Protein AF-X1HWJ5-F1 (afdb_monomer_lite)

Secondary structure (DSSP, 8-state):
-HHHHHHT---EEE--GGG---S-HHHHHHHHH-TT--S--------EEE-HHHHHHHHHS-EEEEEEE--SSS-TT-EEEEEE--HHHHHHHHHHHHHHTTPPPP---

Sequence (109 aa):
MQAVIGRRVRLIVPVGLEKRVTGNLDELAERLNTPGSTGPRLYPVHCEIITELEAVFLLSGANAALIAGGGVCGAEGSVWLAIDGQPDELKSIKGIIDSIQNEPAFTLQ

Organism: NCBI:txid412755

Foldseek 3Di:
DCVCVVVVHAAEDEDEPLVDDPDDQVVVQCVQVPPPDDDDHGDDDPHHYDYVQVVLCVQQVKGKDWPDFADDDPCGGPTDIDIDDDPRSVVRSVVVCVVPVPDDDDDDD

pLDDT: mean 92.93, std 6.79, range [59.31, 98.62]

Structure (mmCIF, N/CA/C/O backbone):
data_AF-X1HWJ5-F1
#
_entry.id   AF-X1HWJ5-F1
#
loop_
_atom_site.group_PDB
_atom_site.id
_atom_site.type_symbol
_atom_site.label_atom_id
_atom_site.label_alt_id
_atom_site.label_comp_id
_atom_site.label_asym_id
_atom_site.label_entity_id
_atom_site.label_seq_id
_atom_site.pdbx_PDB_ins_code
_atom_site.Cartn_x
_atom_site.Cartn_y
_atom_site.Cartn_z
_atom_site.occupancy
_atom_site.B_iso_or_equiv
_atom_site.auth_seq_id
_atom_site.auth_comp_id
_atom_site.auth_asym_id
_atom_site.auth_atom_id
_atom_site.pdbx_PDB_model_num
ATOM 1 N N . MET A 1 1 ? 11.761 -15.652 -10.014 1.00 61.34 1 MET A N 1
ATOM 2 C CA . MET A 1 1 ? 10.325 -15.959 -10.239 1.00 61.34 1 MET A CA 1
ATOM 3 C C . MET A 1 1 ? 10.035 -17.432 -10.536 1.00 61.34 1 MET A C 1
ATOM 5 O O . MET A 1 1 ? 8.973 -17.913 -10.165 1.00 61.34 1 MET A O 1
ATOM 9 N N . GLN A 1 2 ? 10.973 -18.170 -11.144 1.00 59.31 2 GLN A N 1
ATOM 10 C CA . GLN A 1 2 ? 10.817 -19.583 -11.535 1.00 59.31 2 GLN A CA 1
ATOM 11 C C . GLN A 1 2 ? 10.278 -20.508 -10.421 1.00 59.31 2 GLN A C 1
ATOM 13 O O . GLN A 1 2 ? 9.490 -21.410 -10.696 1.00 59.31 2 GLN A O 1
ATOM 18 N N . ALA A 1 3 ? 10.634 -20.245 -9.157 1.00 76.44 3 ALA A N 1
ATOM 19 C CA . ALA A 1 3 ? 10.183 -21.038 -8.015 1.00 76.44 3 ALA A CA 1
ATOM 20 C C . ALA A 1 3 ? 8.674 -20.928 -7.719 1.00 76.44 3 ALA A C 1
ATOM 22 O O . ALA A 1 3 ? 8.096 -21.902 -7.255 1.00 76.44 3 ALA A O 1
ATOM 23 N N . VAL A 1 4 ? 8.021 -19.792 -7.988 1.00 87.12 4 VAL A N 1
ATOM 24 C CA . VAL A 1 4 ? 6.580 -19.615 -7.705 1.00 87.12 4 VAL A CA 1
ATOM 25 C C . VAL A 1 4 ? 5.746 -20.441 -8.684 1.00 87.12 4 VAL A C 1
ATOM 27 O O . VAL A 1 4 ? 4.948 -21.281 -8.272 1.00 87.12 4 VAL A O 1
ATOM 30 N N . ILE A 1 5 ? 6.009 -20.266 -9.984 1.00 85.12 5 ILE A N 1
ATOM 31 C CA . ILE A 1 5 ? 5.292 -20.957 -11.066 1.00 85.12 5 ILE A CA 1
ATOM 32 C C . ILE A 1 5 ? 5.536 -22.468 -10.989 1.00 85.12 5 ILE A C 1
ATOM 34 O O . ILE A 1 5 ? 4.586 -23.247 -10.992 1.00 85.12 5 ILE A O 1
ATOM 38 N N . GLY A 1 6 ? 6.798 -22.894 -10.849 1.00 91.06 6 GLY A N 1
ATOM 39 C CA . GLY A 1 6 ? 7.143 -24.318 -10.780 1.00 91.06 6 GLY A CA 1
ATOM 40 C C . GLY A 1 6 ? 6.521 -25.040 -9.582 1.00 91.06 6 GLY A C 1
ATOM 41 O O . GLY A 1 6 ? 6.162 -26.210 -9.686 1.00 91.06 6 GLY A O 1
ATOM 42 N N . ARG A 1 7 ? 6.332 -24.335 -8.459 1.00 92.81 7 ARG A N 1
ATOM 43 C CA . ARG A 1 7 ? 5.701 -24.880 -7.247 1.00 92.81 7 ARG A CA 1
ATOM 44 C C . ARG A 1 7 ? 4.177 -24.769 -7.242 1.00 92.81 7 ARG A C 1
ATOM 46 O O . ARG A 1 7 ? 3.564 -25.289 -6.316 1.00 92.81 7 ARG A O 1
ATOM 53 N N . ARG A 1 8 ? 3.570 -24.118 -8.243 1.00 91.56 8 ARG A N 1
ATOM 54 C CA . ARG A 1 8 ? 2.118 -23.872 -8.326 1.00 91.56 8 ARG A CA 1
ATOM 55 C C . ARG A 1 8 ? 1.563 -23.173 -7.075 1.00 91.56 8 ARG A C 1
ATOM 57 O O . ARG A 1 8 ? 0.501 -23.535 -6.578 1.00 91.56 8 ARG A O 1
ATOM 64 N N . VAL A 1 9 ? 2.298 -22.190 -6.554 1.00 92.19 9 VAL A N 1
ATOM 65 C CA . VAL A 1 9 ? 1.893 -21.403 -5.375 1.00 92.19 9 VAL A CA 1
ATOM 66 C C . VAL A 1 9 ? 1.473 -19.988 -5.769 1.00 92.19 9 VAL A C 1
ATOM 68 O O . VAL A 1 9 ? 1.909 -19.471 -6.797 1.00 92.19 9 VAL A O 1
ATOM 71 N N . ARG A 1 10 ? 0.647 -19.351 -4.932 1.00 92.19 10 ARG A N 1
ATOM 72 C CA . ARG A 1 10 ? 0.311 -17.923 -5.047 1.00 92.19 10 ARG A CA 1
ATOM 73 C C . ARG A 1 10 ? 1.433 -17.085 -4.437 1.00 92.19 10 ARG A C 1
ATOM 75 O O . ARG A 1 10 ? 1.878 -17.374 -3.329 1.00 92.19 10 ARG A O 1
ATOM 82 N N . LEU A 1 11 ? 1.882 -16.061 -5.159 1.00 93.56 11 LEU A N 1
ATOM 83 C CA . LEU A 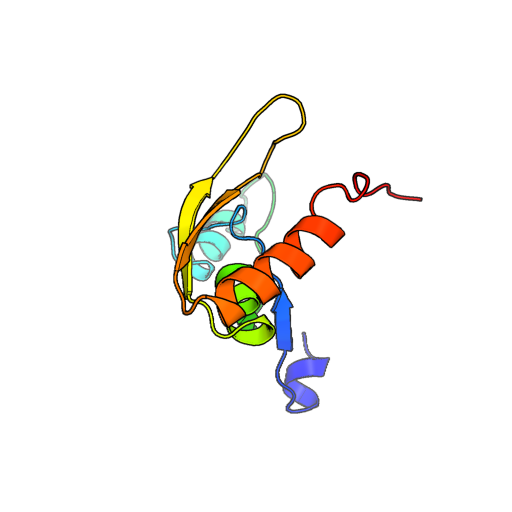1 11 ? 2.798 -15.047 -4.641 1.00 93.56 11 LEU A CA 1
ATOM 84 C C . LEU A 1 11 ? 1.977 -13.819 -4.259 1.00 93.56 11 LEU A C 1
ATOM 86 O O . LEU A 1 11 ? 1.480 -13.132 -5.147 1.00 93.56 11 LEU A O 1
ATOM 90 N N . ILE A 1 12 ? 1.853 -13.572 -2.958 1.00 94.12 12 ILE A N 1
ATOM 91 C CA . ILE A 1 12 ? 1.235 -12.363 -2.414 1.00 94.12 12 ILE A CA 1
ATOM 92 C C . ILE A 1 12 ? 2.359 -11.387 -2.071 1.00 94.12 12 ILE A C 1
ATOM 94 O O . ILE A 1 12 ? 3.316 -11.774 -1.396 1.00 94.12 12 ILE A O 1
ATOM 98 N N . VAL A 1 13 ? 2.265 -10.148 -2.550 1.00 93.56 13 VAL A N 1
ATOM 99 C CA . VAL A 1 13 ? 3.265 -9.102 -2.304 1.00 93.56 13 VAL A CA 1
ATOM 100 C C . VAL A 1 13 ? 2.588 -7.904 -1.644 1.00 93.56 13 VAL A C 1
ATOM 102 O O . VAL A 1 13 ? 1.665 -7.342 -2.238 1.00 93.56 13 VAL A O 1
ATOM 105 N N . PRO A 1 14 ? 3.036 -7.489 -0.443 1.00 93.88 14 PRO A N 1
ATOM 106 C CA . PRO A 1 14 ? 2.590 -6.238 0.142 1.00 93.88 14 PRO A CA 1
ATOM 107 C C . PRO A 1 14 ? 3.146 -5.071 -0.673 1.00 93.88 14 PRO A C 1
ATOM 109 O O . PRO A 1 14 ? 4.358 -4.966 -0.888 1.00 93.88 14 PRO A O 1
ATOM 112 N N . VAL A 1 15 ? 2.259 -4.201 -1.140 1.00 93.25 15 VAL A N 1
ATOM 113 C CA . VAL A 1 15 ? 2.617 -2.996 -1.887 1.00 93.25 15 VAL A CA 1
ATOM 114 C C . VAL A 1 15 ? 1.981 -1.812 -1.190 1.00 93.25 15 VAL A C 1
ATOM 116 O O . VAL A 1 15 ? 0.761 -1.723 -1.107 1.00 93.25 15 VAL A O 1
ATOM 119 N N . GLY A 1 16 ? 2.826 -0.906 -0.709 1.00 92.38 16 GLY A N 1
ATOM 120 C CA . GLY A 1 16 ? 2.348 0.318 -0.089 1.00 92.38 16 GLY A CA 1
ATOM 121 C C . GLY A 1 16 ? 1.656 1.229 -1.103 1.00 92.38 16 GLY A C 1
ATOM 122 O O . GLY A 1 16 ? 2.086 1.347 -2.261 1.00 92.38 16 GLY A O 1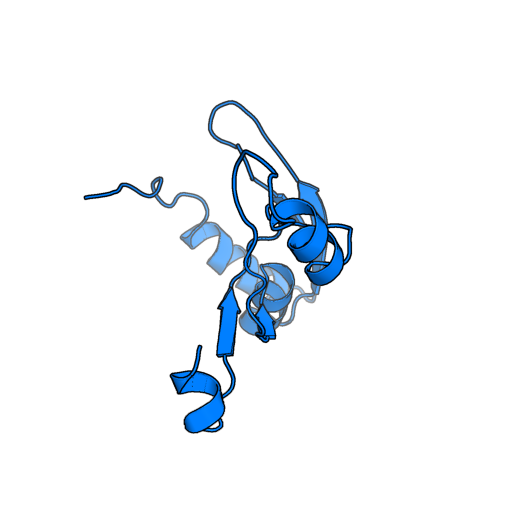
ATOM 123 N N . LEU A 1 17 ? 0.567 1.862 -0.673 1.00 93.81 17 LEU A N 1
ATOM 124 C CA . LEU A 1 17 ? -0.256 2.756 -1.493 1.00 93.81 17 LEU A CA 1
ATOM 125 C C . LEU A 1 17 ? 0.508 3.961 -2.061 1.00 93.81 17 LEU A C 1
ATOM 127 O O . LEU A 1 17 ? 0.070 4.539 -3.059 1.00 93.81 17 LEU A O 1
ATOM 131 N N . GLU A 1 18 ? 1.640 4.340 -1.470 1.00 90.25 18 GLU A N 1
ATOM 132 C CA . GLU A 1 18 ? 2.511 5.410 -1.954 1.00 90.25 18 GLU A CA 1
ATOM 133 C C . GLU A 1 18 ? 3.270 5.026 -3.228 1.00 90.25 18 GLU A C 1
ATOM 135 O O . GLU A 1 18 ? 3.614 5.894 -4.029 1.00 90.25 18 GLU A O 1
ATOM 140 N N . LYS A 1 19 ? 3.472 3.725 -3.476 1.00 84.88 19 LYS A N 1
ATOM 141 C CA . LYS A 1 19 ? 4.138 3.202 -4.684 1.00 84.88 19 LYS A CA 1
ATOM 142 C C . LYS A 1 19 ? 3.208 3.142 -5.903 1.00 84.88 19 LYS A C 1
ATOM 144 O O . LYS A 1 19 ? 3.449 2.375 -6.836 1.00 84.88 19 LYS A O 1
ATOM 149 N N . ARG A 1 20 ? 2.125 3.923 -5.903 1.00 81.25 20 ARG A N 1
ATOM 150 C CA . ARG A 1 20 ? 1.069 3.887 -6.920 1.00 81.25 20 ARG A CA 1
ATOM 151 C C . ARG A 1 20 ? 1.605 4.201 -8.315 1.00 81.25 20 ARG A C 1
ATOM 153 O O . ARG A 1 20 ? 2.166 5.265 -8.563 1.00 81.25 20 ARG A O 1
ATOM 160 N N . VAL A 1 21 ? 1.308 3.305 -9.252 1.00 89.56 21 VAL A N 1
ATOM 161 C CA . VAL A 1 21 ? 1.539 3.497 -10.684 1.00 89.56 21 VAL A CA 1
ATOM 162 C C . VAL A 1 21 ? 0.184 3.587 -11.379 1.00 89.56 21 VAL A C 1
ATOM 164 O O . VAL A 1 21 ? -0.623 2.669 -11.290 1.00 89.56 21 VAL A O 1
ATOM 167 N N . THR A 1 22 ? -0.094 4.715 -12.032 1.00 87.56 22 THR A N 1
ATOM 168 C CA . THR A 1 22 ? -1.392 4.990 -12.678 1.00 87.56 22 THR A CA 1
ATOM 169 C C . THR A 1 22 ? -1.532 4.369 -14.070 1.00 87.56 22 THR A C 1
ATOM 171 O O . THR A 1 22 ? -2.629 4.365 -14.621 1.00 87.56 22 THR A O 1
ATOM 174 N N . GLY A 1 23 ? -0.435 3.872 -14.647 1.00 91.19 23 GLY A N 1
ATOM 175 C CA . GLY A 1 23 ? -0.393 3.264 -15.978 1.00 91.19 23 GLY A CA 1
ATOM 176 C C . GLY A 1 23 ? -0.174 1.753 -15.949 1.00 91.19 23 GLY A C 1
ATOM 177 O O . GLY A 1 23 ? 0.039 1.152 -14.897 1.00 91.19 23 GLY A O 1
ATOM 178 N N . ASN A 1 24 ? -0.187 1.145 -17.134 1.00 93.25 24 ASN A N 1
ATOM 179 C CA . ASN A 1 24 ? 0.137 -0.265 -17.300 1.00 93.25 24 ASN A CA 1
ATOM 180 C C . ASN A 1 24 ? 1.640 -0.501 -17.043 1.00 93.25 24 ASN A C 1
ATOM 182 O O . ASN A 1 24 ? 2.497 0.133 -17.661 1.00 93.25 24 ASN A O 1
ATOM 186 N N . LEU A 1 25 ? 1.967 -1.415 -16.124 1.00 93.81 25 LEU A N 1
ATOM 187 C CA . LEU A 1 25 ? 3.354 -1.718 -15.758 1.00 93.81 25 LEU A CA 1
ATOM 188 C C . LEU A 1 25 ? 4.160 -2.352 -16.897 1.00 93.81 25 LEU A C 1
ATOM 190 O O . LEU A 1 25 ? 5.363 -2.108 -16.971 1.00 93.81 25 LEU A O 1
ATOM 194 N N . ASP A 1 26 ? 3.526 -3.122 -17.779 1.00 94.88 26 ASP A N 1
ATOM 195 C CA . ASP A 1 26 ? 4.192 -3.756 -18.918 1.00 94.88 26 ASP A CA 1
ATOM 196 C C . ASP A 1 26 ? 4.584 -2.714 -19.970 1.00 94.88 26 ASP A C 1
ATOM 198 O O . ASP A 1 26 ? 5.726 -2.704 -20.425 1.00 94.88 26 ASP A O 1
ATOM 202 N N . GLU A 1 27 ? 3.692 -1.764 -20.273 1.00 96.69 27 GLU A N 1
ATOM 203 C CA . GLU A 1 27 ? 3.989 -0.639 -21.175 1.00 96.69 27 GLU A CA 1
ATOM 204 C C . GLU A 1 27 ? 5.129 0.232 -20.624 1.00 96.69 27 GLU A C 1
ATOM 206 O O . GLU A 1 27 ? 6.039 0.652 -21.347 1.00 96.69 27 GLU A O 1
ATOM 211 N N . LEU A 1 28 ? 5.117 0.487 -19.311 1.00 95.81 28 LEU A N 1
ATOM 212 C CA . LEU A 1 28 ? 6.193 1.217 -18.644 1.00 95.81 28 LEU A CA 1
ATOM 213 C C . LEU A 1 28 ? 7.510 0.438 -18.682 1.00 95.81 28 LEU A C 1
ATOM 215 O O . LEU A 1 28 ? 8.568 1.038 -18.882 1.00 95.81 28 LEU A O 1
ATOM 219 N N . ALA A 1 29 ? 7.466 -0.883 -18.515 1.00 96.62 29 ALA A N 1
ATOM 220 C CA . ALA A 1 29 ? 8.650 -1.727 -18.564 1.00 96.62 29 ALA A CA 1
ATOM 221 C C . ALA A 1 29 ? 9.242 -1.792 -19.971 1.00 96.62 29 ALA A C 1
ATOM 223 O O . ALA A 1 29 ? 10.452 -1.641 -20.117 1.00 96.62 29 ALA A O 1
ATOM 224 N N . GLU A 1 30 ? 8.416 -1.939 -21.005 1.00 96.69 30 GLU A N 1
ATOM 225 C CA . GLU A 1 30 ? 8.852 -1.882 -22.401 1.00 96.69 30 GLU A CA 1
ATOM 226 C C . GLU A 1 30 ? 9.581 -0.564 -22.693 1.00 96.69 30 GLU A C 1
ATOM 228 O O . GLU A 1 30 ? 10.720 -0.559 -23.177 1.00 96.69 30 GLU A O 1
ATOM 233 N N . ARG A 1 31 ? 8.974 0.560 -22.295 1.00 95.31 31 ARG A N 1
ATOM 234 C CA . ARG A 1 31 ? 9.560 1.892 -22.468 1.00 95.31 31 ARG A CA 1
ATOM 235 C C . ARG A 1 31 ? 10.899 2.042 -21.742 1.00 95.31 31 ARG A C 1
ATOM 237 O O . ARG A 1 31 ? 11.866 2.527 -22.327 1.00 95.31 31 ARG A O 1
ATOM 244 N N . LEU A 1 32 ? 10.970 1.652 -20.468 1.00 96.56 32 LEU A N 1
ATOM 245 C CA . LEU A 1 32 ? 12.174 1.826 -19.642 1.00 96.56 32 LEU A CA 1
ATOM 246 C C . LEU A 1 32 ? 13.299 0.855 -20.010 1.00 96.56 32 LEU A C 1
ATOM 248 O O . LEU A 1 32 ? 14.476 1.168 -19.818 1.00 96.56 32 LEU A O 1
ATOM 252 N N . ASN A 1 33 ? 12.954 -0.306 -20.563 1.00 97.38 33 ASN A N 1
ATOM 253 C CA . ASN A 1 33 ? 13.909 -1.358 -20.894 1.00 97.38 33 ASN A CA 1
ATOM 254 C C . ASN A 1 33 ? 14.303 -1.384 -22.375 1.00 97.38 33 ASN A C 1
ATOM 256 O O . ASN A 1 33 ? 15.088 -2.247 -22.770 1.00 97.38 33 ASN A O 1
ATOM 260 N N . THR A 1 34 ? 13.798 -0.447 -23.184 1.00 97.56 34 THR A N 1
ATOM 261 C CA . THR A 1 34 ? 14.128 -0.336 -24.610 1.00 97.56 34 THR A CA 1
ATOM 262 C C . THR A 1 34 ? 15.656 -0.325 -24.826 1.00 97.56 34 THR A C 1
ATOM 264 O O . THR A 1 34 ? 16.369 0.415 -24.133 1.00 97.56 34 THR A O 1
ATOM 267 N N . PRO A 1 35 ? 16.198 -1.131 -25.766 1.00 96.69 35 PRO A N 1
ATOM 268 C CA . PRO A 1 35 ? 17.628 -1.148 -26.061 1.00 96.69 35 PRO A CA 1
ATOM 269 C C . PRO A 1 35 ? 18.169 0.248 -26.388 1.00 96.69 35 PRO A C 1
ATOM 271 O O . PRO A 1 35 ? 17.580 0.988 -27.169 1.00 96.69 35 PRO A O 1
ATOM 274 N N . GLY A 1 36 ? 19.308 0.604 -25.795 1.00 95.56 36 GLY A N 1
ATOM 275 C CA . GLY A 1 36 ? 19.926 1.924 -25.967 1.00 95.56 36 GLY A CA 1
ATOM 276 C C . GLY A 1 36 ? 19.427 3.016 -25.011 1.00 95.56 36 GLY A C 1
ATOM 277 O O . GLY A 1 36 ? 20.067 4.061 -24.929 1.00 95.56 36 GLY A O 1
ATOM 278 N N . SER A 1 37 ? 18.361 2.787 -24.234 1.00 95.94 37 SER A N 1
ATOM 279 C CA . SER A 1 37 ? 17.920 3.727 -23.191 1.00 95.94 37 SER A CA 1
ATOM 280 C C . SER A 1 37 ? 18.915 3.818 -22.024 1.00 95.94 37 SER A C 1
ATOM 282 O O . SER A 1 37 ? 19.596 2.847 -21.689 1.00 95.94 37 SER A O 1
ATOM 284 N N . THR A 1 38 ? 18.965 4.957 -21.331 1.00 95.69 38 THR A N 1
ATOM 285 C CA . THR A 1 38 ? 19.737 5.156 -20.086 1.00 95.69 38 THR A CA 1
ATOM 286 C C . THR A 1 38 ? 18.806 5.237 -18.866 1.00 95.69 38 THR A C 1
ATOM 288 O O . THR A 1 38 ? 17.592 5.342 -19.020 1.00 95.69 38 THR A O 1
ATOM 291 N N . GLY A 1 39 ? 19.345 5.132 -17.646 1.00 96.00 39 GLY A N 1
ATOM 292 C CA . GLY A 1 39 ? 18.569 5.220 -16.397 1.00 96.00 39 GLY A CA 1
ATOM 293 C C . GLY A 1 39 ? 18.083 3.876 -15.828 1.00 96.00 39 GLY A C 1
ATOM 294 O O . GLY A 1 39 ? 18.465 2.818 -16.335 1.00 96.00 39 GLY A O 1
ATOM 295 N N . PRO A 1 40 ? 17.282 3.902 -14.743 1.00 95.94 40 PRO A N 1
ATOM 296 C CA . PRO A 1 40 ? 16.769 2.697 -14.095 1.00 95.94 40 PRO A CA 1
ATOM 297 C C . PRO A 1 40 ? 15.896 1.841 -15.019 1.00 95.94 40 PRO A C 1
ATOM 299 O O . PRO A 1 40 ? 15.277 2.332 -15.963 1.00 95.94 40 PRO A O 1
ATOM 302 N N . ARG A 1 41 ? 15.843 0.543 -14.722 1.00 95.94 41 ARG A N 1
ATOM 303 C CA . ARG A 1 41 ? 15.023 -0.449 -15.428 1.00 95.94 41 ARG A CA 1
ATOM 304 C C . ARG A 1 41 ? 13.845 -0.859 -14.562 1.00 95.94 41 ARG A C 1
ATOM 306 O O . ARG A 1 41 ? 13.952 -0.853 -13.336 1.00 95.94 41 ARG A O 1
ATOM 313 N N . LEU A 1 42 ? 12.744 -1.237 -15.201 1.00 94.88 42 LEU A N 1
ATOM 314 C CA . LEU A 1 42 ? 11.540 -1.688 -14.513 1.00 94.88 42 LEU A CA 1
ATOM 315 C C . LEU A 1 42 ? 11.317 -3.170 -14.791 1.00 94.88 42 LEU A C 1
ATOM 317 O O . LEU A 1 42 ? 11.289 -3.595 -15.941 1.00 94.88 42 LEU A O 1
ATOM 321 N N . TYR A 1 43 ? 11.147 -3.955 -13.733 1.00 93.31 43 TYR A N 1
ATOM 322 C CA . TYR A 1 43 ? 10.820 -5.372 -13.830 1.00 93.31 43 TYR A CA 1
ATOM 323 C C . TYR A 1 43 ? 9.473 -5.633 -13.147 1.00 93.31 43 TYR A C 1
ATOM 325 O O . TYR A 1 43 ? 9.436 -5.750 -11.919 1.00 93.31 43 TYR A O 1
ATOM 333 N N . PRO A 1 44 ? 8.363 -5.698 -13.908 1.00 91.88 44 PRO A N 1
ATOM 334 C CA . PRO A 1 44 ? 7.054 -6.013 -13.356 1.00 91.88 44 PRO A CA 1
ATOM 335 C C . PRO A 1 44 ? 7.035 -7.430 -12.781 1.00 91.88 44 PRO A C 1
ATOM 337 O O . PRO A 1 44 ? 7.324 -8.417 -13.465 1.00 91.88 44 PRO A O 1
ATOM 340 N N . VAL A 1 45 ? 6.689 -7.540 -11.501 1.00 90.12 45 VAL A N 1
ATOM 341 C CA . VAL A 1 45 ? 6.529 -8.827 -10.826 1.00 90.12 45 VAL A CA 1
ATOM 342 C C . VAL A 1 45 ? 5.079 -9.273 -10.942 1.00 90.12 45 VAL A C 1
ATOM 344 O O . VAL A 1 45 ? 4.179 -8.608 -10.439 1.00 90.12 45 VAL A O 1
ATOM 347 N N . HIS A 1 46 ? 4.859 -10.432 -11.561 1.00 88.06 46 HIS A N 1
ATOM 348 C CA . HIS A 1 46 ? 3.540 -11.056 -11.597 1.00 88.06 46 HIS A CA 1
ATOM 349 C C . HIS A 1 46 ? 3.214 -11.629 -10.216 1.00 88.06 46 HIS A C 1
ATOM 351 O O . HIS A 1 46 ? 3.824 -12.609 -9.776 1.00 88.06 46 HIS A O 1
ATOM 357 N N . CYS A 1 47 ? 2.277 -10.992 -9.523 1.00 90.88 47 CYS A N 1
ATOM 358 C CA . CYS A 1 47 ? 1.874 -11.346 -8.171 1.00 90.88 47 CYS A CA 1
ATOM 359 C C . CYS A 1 47 ? 0.453 -10.869 -7.871 1.00 90.88 47 CYS A C 1
ATOM 361 O O . CYS A 1 47 ? -0.116 -10.051 -8.592 1.00 90.88 47 CYS A O 1
ATOM 363 N N . GLU A 1 48 ? -0.104 -11.401 -6.792 1.00 92.81 48 GLU A N 1
ATOM 364 C CA . GLU A 1 48 ? -1.284 -10.850 -6.147 1.00 92.81 48 GLU A CA 1
ATOM 365 C C . GLU A 1 48 ? -0.838 -9.754 -5.181 1.00 92.81 48 GLU A C 1
ATOM 367 O O . GLU A 1 48 ? 0.036 -9.974 -4.340 1.00 92.81 48 GLU A O 1
ATOM 372 N N . ILE A 1 49 ? -1.408 -8.564 -5.330 1.00 93.25 49 ILE A N 1
ATOM 373 C CA . ILE A 1 49 ? -1.060 -7.414 -4.503 1.00 93.25 49 ILE A CA 1
ATOM 374 C C . ILE A 1 49 ? -1.987 -7.377 -3.294 1.00 93.25 49 ILE A C 1
ATOM 376 O O . ILE A 1 49 ? -3.191 -7.584 -3.421 1.00 93.25 49 ILE A O 1
ATOM 380 N N . ILE A 1 50 ? -1.409 -7.071 -2.138 1.00 96.50 50 ILE A N 1
ATOM 381 C CA . ILE A 1 50 ? -2.145 -6.650 -0.951 1.00 96.50 50 ILE A CA 1
ATOM 382 C C . ILE A 1 50 ? -1.638 -5.265 -0.545 1.00 96.50 50 ILE A C 1
ATOM 384 O O . ILE A 1 50 ? -0.428 -5.050 -0.467 1.00 96.50 50 ILE A O 1
ATOM 388 N N . THR A 1 51 ? -2.543 -4.318 -0.326 1.00 96.38 51 THR A N 1
ATOM 389 C CA . THR A 1 51 ? -2.213 -2.962 0.127 1.00 96.38 51 THR A CA 1
ATOM 390 C C . THR A 1 51 ? -2.740 -2.728 1.537 1.00 96.38 51 THR A C 1
ATOM 392 O O . THR A 1 51 ? -3.387 -3.592 2.137 1.00 96.38 51 THR A O 1
ATOM 395 N N . GLU A 1 52 ? -2.499 -1.537 2.079 1.00 96.25 52 GLU A N 1
ATOM 396 C CA . GLU A 1 52 ? -3.086 -1.110 3.343 1.00 96.25 52 GLU A CA 1
ATOM 397 C C . GLU A 1 52 ? -4.627 -1.144 3.312 1.00 96.25 52 GLU A C 1
ATOM 399 O O . GLU A 1 52 ? -5.242 -1.344 4.357 1.00 96.25 52 GLU A O 1
ATOM 404 N N . LEU A 1 53 ? -5.265 -1.013 2.137 1.00 97.19 53 LEU A N 1
ATOM 405 C CA . LEU A 1 53 ? -6.728 -1.066 2.020 1.00 97.19 53 LEU A CA 1
ATOM 406 C C . LEU A 1 53 ? -7.268 -2.464 2.337 1.00 97.19 53 LEU A C 1
ATOM 408 O O . LEU A 1 53 ? -8.152 -2.617 3.180 1.00 97.19 53 LEU A O 1
ATOM 412 N N . GLU A 1 54 ? -6.701 -3.496 1.706 1.00 97.62 54 GLU A N 1
ATOM 413 C CA . GLU A 1 54 ? -7.050 -4.884 2.005 1.00 97.62 54 GLU A CA 1
ATOM 414 C C . GLU A 1 54 ? -6.650 -5.256 3.435 1.00 97.62 54 GLU A C 1
ATOM 416 O O . GLU A 1 54 ? -7.367 -6.011 4.087 1.00 97.62 54 GLU A O 1
ATOM 421 N N . ALA A 1 55 ? -5.538 -4.719 3.948 1.00 96.94 55 ALA A N 1
ATOM 422 C CA . ALA A 1 55 ? -5.104 -4.976 5.318 1.00 96.94 55 ALA A CA 1
ATOM 423 C C . ALA A 1 55 ? -6.130 -4.480 6.351 1.00 96.94 55 ALA A C 1
ATOM 425 O O . ALA A 1 55 ? -6.450 -5.220 7.282 1.00 96.94 55 ALA A O 1
ATOM 426 N N . VAL A 1 56 ? -6.692 -3.276 6.174 1.00 98.19 56 VAL A N 1
ATOM 427 C CA . VAL A 1 56 ? -7.751 -2.751 7.056 1.00 98.19 56 VAL A CA 1
ATOM 428 C C . VAL A 1 56 ? -8.956 -3.694 7.079 1.00 98.19 56 VAL A C 1
ATOM 430 O O . VAL A 1 56 ? -9.407 -4.087 8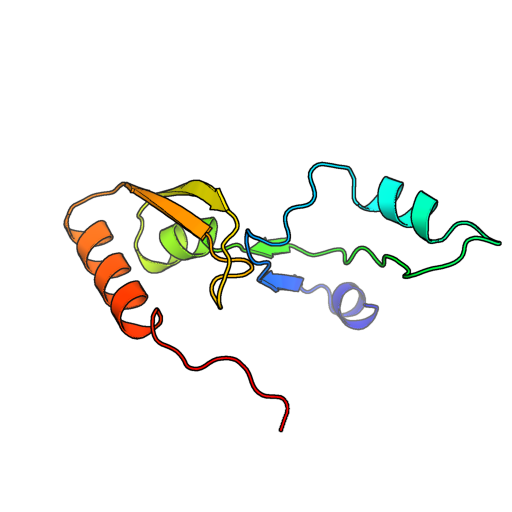.161 1.00 98.19 56 VAL A O 1
ATOM 433 N N . PHE A 1 57 ? -9.413 -4.132 5.905 1.00 98.31 57 PHE A N 1
ATOM 434 C CA . PHE A 1 57 ? -10.539 -5.056 5.792 1.00 98.31 57 PHE A CA 1
ATOM 435 C C . PHE A 1 57 ? -10.247 -6.419 6.420 1.00 98.31 57 PHE A C 1
ATOM 437 O O . PHE A 1 57 ? -11.020 -6.903 7.243 1.00 98.31 57 PHE A O 1
ATOM 444 N N . LEU A 1 58 ? -9.107 -7.029 6.097 1.00 97.81 58 LEU A N 1
ATOM 445 C CA . LEU A 1 58 ? -8.755 -8.367 6.578 1.00 97.81 58 LEU A CA 1
ATOM 446 C C . LEU A 1 58 ? -8.541 -8.425 8.095 1.00 97.81 58 LEU A C 1
ATOM 448 O O . LEU A 1 58 ? -8.815 -9.456 8.706 1.00 97.81 58 LEU A O 1
ATOM 452 N N . LEU A 1 59 ? -8.043 -7.346 8.701 1.00 97.56 59 LEU A N 1
ATOM 453 C CA . LEU A 1 59 ? -7.725 -7.308 10.130 1.00 97.56 59 LEU A CA 1
ATOM 454 C C . LEU A 1 59 ? -8.901 -6.878 11.011 1.00 97.56 59 LEU A C 1
ATOM 456 O O . LEU A 1 59 ? -8.893 -7.163 12.209 1.00 97.56 59 LEU A O 1
ATOM 460 N N . SER A 1 60 ? -9.889 -6.175 10.453 1.00 98.06 60 SER A N 1
ATOM 461 C CA . SER A 1 60 ? -10.949 -5.560 11.261 1.00 98.06 60 SER A CA 1
ATOM 462 C C . SER A 1 60 ? -12.365 -5.681 10.712 1.00 98.06 60 SER A C 1
ATOM 464 O O . SER A 1 60 ? -13.296 -5.481 11.481 1.00 98.06 60 SER A O 1
ATOM 466 N N . GLY A 1 61 ? -12.543 -5.992 9.427 1.00 98.25 61 GLY A N 1
ATOM 467 C CA . GLY A 1 61 ? -13.828 -5.918 8.724 1.00 98.25 61 GLY A CA 1
ATOM 468 C C . GLY A 1 61 ? -14.180 -4.526 8.183 1.00 98.25 61 GLY A C 1
ATOM 469 O O . GLY A 1 61 ? -15.052 -4.425 7.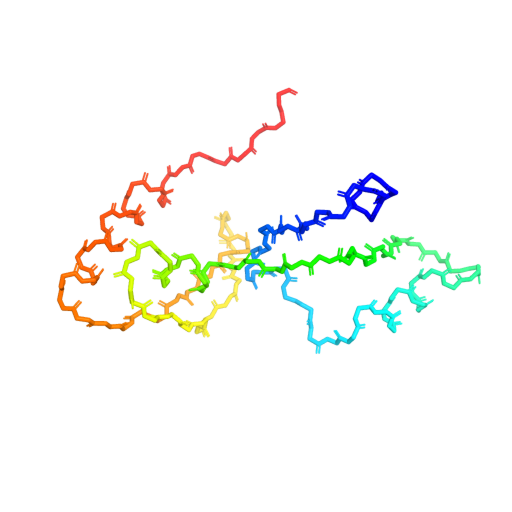324 1.00 98.25 61 GLY A O 1
ATOM 470 N N . ALA A 1 62 ? -13.482 -3.469 8.617 1.00 98.62 62 ALA A N 1
ATOM 471 C CA . ALA A 1 62 ? -13.717 -2.105 8.144 1.00 98.62 62 ALA A CA 1
ATOM 472 C C . ALA A 1 62 ? -13.266 -1.910 6.686 1.00 98.62 62 ALA A C 1
ATOM 474 O O . ALA A 1 62 ? -12.335 -2.558 6.210 1.00 98.62 62 ALA A O 1
ATOM 475 N N . ASN A 1 63 ? -13.885 -0.968 5.980 1.00 98.44 63 ASN A N 1
ATOM 476 C CA . ASN A 1 63 ? -13.460 -0.559 4.645 1.00 98.44 63 ASN A CA 1
ATOM 477 C C . ASN A 1 63 ? -12.503 0.626 4.733 1.00 98.44 63 ASN A C 1
ATOM 479 O O . ASN A 1 63 ? -12.583 1.438 5.654 1.00 98.44 63 ASN A O 1
ATOM 483 N N . ALA A 1 64 ? -11.608 0.738 3.754 1.00 98.25 64 ALA A N 1
ATOM 484 C CA . ALA A 1 64 ? -10.684 1.855 3.654 1.00 98.25 64 ALA A CA 1
ATOM 485 C C . ALA A 1 64 ? -10.627 2.413 2.233 1.00 98.25 64 ALA A C 1
ATOM 487 O O . ALA A 1 64 ? -10.653 1.673 1.248 1.00 98.25 64 ALA A O 1
ATOM 488 N N . ALA A 1 65 ? -10.464 3.729 2.136 1.00 97.56 65 ALA A N 1
ATOM 489 C CA . ALA A 1 65 ? -10.190 4.436 0.896 1.00 97.56 65 ALA A CA 1
ATOM 490 C C . ALA A 1 65 ? -8.986 5.369 1.067 1.00 97.56 65 ALA A C 1
ATOM 492 O O . ALA A 1 65 ? -8.889 6.105 2.050 1.00 97.56 65 ALA A O 1
ATOM 493 N N . LEU A 1 66 ? -8.082 5.382 0.083 1.00 95.94 66 LEU A N 1
ATOM 494 C CA . LEU A 1 66 ? -7.000 6.366 0.039 1.00 95.94 66 LEU A CA 1
ATOM 495 C C . LEU A 1 66 ? -7.574 7.748 -0.294 1.00 95.94 66 LEU A C 1
ATOM 497 O O . LEU A 1 66 ? -8.127 7.929 -1.379 1.00 95.94 66 LEU A O 1
ATOM 501 N N . ILE A 1 67 ? -7.375 8.723 0.594 1.00 96.25 67 ILE A N 1
ATOM 502 C CA . ILE A 1 67 ? -7.836 10.107 0.391 1.00 96.25 67 ILE A CA 1
ATOM 503 C C . ILE A 1 67 ? -6.702 11.081 0.067 1.00 96.25 67 ILE A C 1
ATOM 505 O O . ILE A 1 67 ? -6.929 12.066 -0.631 1.00 96.25 67 ILE A O 1
ATOM 509 N N . ALA A 1 68 ? -5.479 10.808 0.524 1.00 93.75 68 ALA A N 1
ATOM 510 C CA . ALA A 1 68 ? -4.297 11.582 0.156 1.00 93.75 68 ALA A CA 1
ATOM 511 C C . ALA A 1 68 ? -3.029 10.733 0.269 1.00 93.75 68 ALA A C 1
ATOM 513 O O . ALA A 1 68 ? -2.971 9.793 1.057 1.00 93.75 68 ALA A O 1
ATOM 514 N N . GLY A 1 69 ? -2.008 11.085 -0.507 1.00 92.38 69 GLY A N 1
ATOM 515 C CA . GLY A 1 69 ? -0.683 10.480 -0.436 1.00 92.38 69 GLY A CA 1
ATOM 516 C C . GLY A 1 69 ? 0.401 11.535 -0.623 1.00 92.38 69 GLY A C 1
ATOM 517 O O . GLY A 1 69 ? 0.191 12.529 -1.321 1.00 92.38 69 GLY A O 1
ATOM 518 N N . GLY A 1 70 ? 1.550 11.301 -0.003 1.00 89.56 70 GLY A N 1
ATOM 519 C CA . GLY A 1 70 ? 2.678 12.220 0.027 1.00 89.56 70 GLY A CA 1
ATOM 520 C C . GLY A 1 70 ? 2.793 12.991 1.342 1.00 89.56 70 GLY A C 1
ATOM 521 O O . GLY A 1 70 ? 1.867 13.083 2.143 1.00 89.56 70 GLY A O 1
ATOM 522 N N . GLY A 1 71 ? 3.976 13.556 1.541 1.00 91.00 71 GLY A N 1
ATOM 523 C CA . GLY A 1 71 ? 4.372 14.303 2.724 1.00 91.00 71 GLY A CA 1
ATOM 524 C C . GLY A 1 71 ? 5.815 14.775 2.564 1.00 91.00 71 GLY A C 1
ATOM 525 O O . GLY A 1 71 ? 6.475 14.447 1.576 1.00 91.00 71 GLY A O 1
ATOM 526 N N . VAL A 1 72 ? 6.282 15.588 3.505 1.00 93.19 72 VAL A N 1
ATOM 527 C CA . VAL A 1 72 ? 7.637 16.162 3.531 1.00 93.19 72 VAL A CA 1
ATOM 528 C C . VAL A 1 72 ? 8.157 16.173 4.966 1.00 93.19 72 VAL A C 1
ATOM 530 O O . VAL A 1 72 ? 7.368 16.034 5.901 1.00 93.19 72 VAL A O 1
ATOM 533 N N . CYS A 1 73 ? 9.461 16.389 5.141 1.00 91.38 73 CYS A N 1
ATOM 534 C CA . CYS A 1 73 ? 10.106 16.506 6.453 1.00 91.38 73 CYS A CA 1
ATOM 535 C C . CYS A 1 73 ? 10.029 15.208 7.279 1.00 91.38 73 CYS A C 1
ATOM 537 O O . CYS A 1 73 ? 9.759 15.256 8.478 1.00 91.38 73 CYS A O 1
ATOM 539 N N . GLY A 1 74 ? 10.267 14.056 6.645 1.00 86.38 74 GLY A N 1
ATOM 540 C CA . GLY A 1 74 ? 10.205 12.738 7.291 1.00 86.38 74 GLY A CA 1
ATOM 541 C C . GLY A 1 74 ? 8.872 12.007 7.107 1.00 86.38 74 GLY A C 1
ATOM 542 O O . GLY A 1 74 ? 8.722 10.891 7.595 1.00 86.38 74 GLY A O 1
ATOM 543 N N . ALA A 1 75 ? 7.914 12.620 6.408 1.00 88.69 75 ALA A N 1
ATOM 544 C CA . ALA A 1 75 ? 6.638 12.018 6.016 1.00 88.69 75 ALA A CA 1
ATOM 545 C C . ALA A 1 75 ? 6.598 11.653 4.515 1.00 88.69 75 ALA A C 1
ATOM 547 O O . ALA A 1 75 ? 5.529 11.556 3.907 1.00 88.69 75 ALA A O 1
ATOM 548 N N . GLU A 1 76 ? 7.756 11.521 3.862 1.00 89.94 76 GLU A N 1
ATOM 549 C CA . GLU A 1 76 ? 7.836 11.152 2.451 1.00 89.94 76 GLU A CA 1
ATOM 550 C C . GLU A 1 76 ? 7.209 9.767 2.235 1.00 89.94 76 GLU A C 1
ATOM 552 O O . GLU A 1 76 ? 7.630 8.774 2.821 1.00 89.94 76 GLU A O 1
ATOM 557 N N . GLY A 1 77 ? 6.181 9.702 1.385 1.00 88.25 77 GLY A N 1
ATOM 558 C CA . GLY A 1 77 ? 5.439 8.462 1.144 1.00 88.25 77 GLY A CA 1
ATOM 559 C C . GLY A 1 77 ? 4.343 8.153 2.169 1.00 88.25 77 GLY A C 1
ATOM 560 O O . GLY A 1 77 ? 3.745 7.087 2.093 1.00 88.25 77 GLY A O 1
ATOM 561 N N . SER A 1 78 ? 4.022 9.062 3.097 1.00 92.00 78 SER A N 1
ATOM 562 C CA . SER A 1 78 ? 2.852 8.896 3.968 1.00 92.00 78 SER A CA 1
ATOM 563 C C . SER A 1 78 ? 1.538 8.892 3.183 1.00 92.00 78 SER A C 1
ATOM 565 O O . SER A 1 78 ? 1.431 9.465 2.095 1.00 92.00 78 SER A O 1
ATOM 567 N N . VAL A 1 79 ? 0.513 8.273 3.764 1.00 94.50 79 VAL A N 1
ATOM 568 C CA . VAL A 1 79 ? -0.838 8.207 3.203 1.00 94.50 79 VAL A CA 1
ATOM 569 C C . VAL A 1 79 ? -1.882 8.569 4.250 1.00 94.50 79 VAL A C 1
ATOM 571 O O . VAL A 1 79 ? -1.697 8.332 5.440 1.00 94.50 79 VAL A O 1
ATOM 574 N N . TRP A 1 80 ? -3.000 9.122 3.792 1.00 95.12 80 TRP A N 1
ATOM 575 C CA . TRP A 1 80 ? -4.206 9.317 4.586 1.00 95.12 80 TRP A CA 1
ATOM 576 C C . TRP A 1 80 ? -5.295 8.381 4.087 1.00 95.12 80 TRP A C 1
ATOM 578 O O . TRP A 1 80 ? -5.614 8.368 2.893 1.00 95.12 80 TRP A O 1
ATOM 588 N N . LEU A 1 81 ? -5.884 7.635 5.017 1.00 97.06 81 LEU A N 1
ATOM 589 C CA . LEU A 1 81 ? -6.976 6.708 4.756 1.00 97.06 81 LEU A CA 1
ATOM 590 C C . LEU A 1 81 ? -8.259 7.225 5.408 1.00 97.06 81 LEU A C 1
ATOM 592 O O . LEU A 1 81 ? -8.259 7.587 6.584 1.00 97.06 81 LEU A O 1
ATOM 596 N N . ALA A 1 82 ? -9.355 7.233 4.654 1.00 98.25 82 ALA A N 1
ATOM 597 C CA . ALA A 1 82 ? -10.693 7.250 5.232 1.00 98.25 82 ALA A CA 1
ATOM 598 C C . ALA A 1 82 ? -11.075 5.806 5.554 1.00 98.25 82 ALA A C 1
ATOM 600 O O . ALA A 1 82 ? -10.972 4.953 4.675 1.00 98.25 82 ALA A O 1
ATOM 601 N N . ILE A 1 83 ? -11.473 5.539 6.799 1.00 98.38 83 ILE A N 1
ATOM 602 C CA . ILE A 1 83 ? -11.862 4.204 7.259 1.00 98.38 83 ILE A CA 1
ATOM 603 C C . ILE A 1 83 ? -13.288 4.271 7.799 1.00 98.38 83 ILE A C 1
ATOM 605 O O . ILE A 1 83 ? -13.583 5.096 8.667 1.00 98.38 83 ILE A O 1
ATOM 609 N N . ASP A 1 84 ? -14.157 3.402 7.292 1.00 98.25 84 ASP A N 1
ATOM 610 C CA . ASP A 1 84 ? -15.561 3.294 7.681 1.00 98.25 84 ASP A CA 1
ATOM 611 C C . ASP A 1 84 ? -15.934 1.846 8.025 1.00 98.25 84 ASP A C 1
ATOM 613 O O . ASP A 1 84 ? -15.392 0.891 7.474 1.00 98.25 84 ASP A O 1
ATOM 617 N N . GLY A 1 85 ? -16.833 1.680 8.996 1.00 98.00 85 GLY A N 1
ATOM 618 C CA . GLY A 1 85 ? -17.217 0.374 9.524 1.00 98.00 85 GLY A CA 1
ATOM 619 C C . GLY A 1 85 ? -18.083 0.484 10.776 1.00 98.00 85 GLY A C 1
ATOM 620 O O . GLY A 1 85 ? -18.429 1.580 11.229 1.00 98.00 85 GLY A O 1
ATOM 621 N N . GLN A 1 86 ? -18.442 -0.662 11.346 1.00 98.56 86 GLN A N 1
ATOM 622 C CA . GLN A 1 86 ? -19.152 -0.750 12.620 1.00 98.56 86 GLN A CA 1
ATOM 623 C C . GLN A 1 86 ? -18.260 -0.304 13.792 1.00 98.56 86 GLN A C 1
ATOM 625 O O . GLN A 1 86 ? -17.032 -0.382 13.705 1.00 98.56 86 GLN A O 1
ATOM 630 N N . PRO A 1 87 ? -18.841 0.122 14.932 1.00 98.50 87 PRO A N 1
ATOM 631 C CA . PRO A 1 87 ? -18.066 0.620 16.072 1.00 98.50 87 PRO A CA 1
ATOM 632 C C . PRO A 1 87 ? -16.963 -0.331 16.563 1.00 98.50 87 PRO A C 1
ATOM 634 O O . PRO A 1 87 ? -15.870 0.124 16.900 1.00 98.50 87 PRO A O 1
ATOM 637 N N . ASP A 1 88 ? -17.223 -1.640 16.571 1.00 98.38 88 ASP A N 1
ATOM 638 C CA . ASP A 1 88 ? -16.245 -2.644 17.003 1.00 98.38 88 ASP A CA 1
ATOM 639 C C . ASP A 1 88 ? -15.115 -2.846 15.978 1.00 98.38 88 ASP A C 1
ATOM 641 O O . ASP A 1 88 ? -13.957 -2.995 16.370 1.00 98.38 88 ASP A O 1
ATOM 645 N N . GLU A 1 89 ? -15.420 -2.770 14.678 1.00 98.62 89 GLU A N 1
ATOM 646 C CA . GLU A 1 89 ? -14.434 -2.835 13.585 1.00 98.62 89 GLU A CA 1
ATOM 647 C C . GLU A 1 89 ? -13.484 -1.631 13.665 1.00 98.62 89 GLU A C 1
ATOM 649 O O . GLU A 1 89 ? -12.261 -1.786 13.682 1.00 98.62 89 GLU A O 1
ATOM 654 N N . LEU A 1 90 ? -14.048 -0.428 13.838 1.00 98.62 90 LEU A N 1
ATOM 655 C CA . LEU A 1 90 ? -13.297 0.820 13.997 1.00 98.62 90 LEU A CA 1
ATOM 656 C C . LEU A 1 90 ? -12.429 0.817 15.260 1.00 98.62 90 LEU A C 1
ATOM 658 O O . LEU A 1 90 ? -11.284 1.272 15.241 1.00 98.62 90 LEU A O 1
ATOM 662 N N . LYS A 1 91 ? -12.950 0.283 16.369 1.00 98.38 91 LYS A N 1
ATOM 663 C CA . LYS A 1 91 ? -12.182 0.126 17.608 1.00 98.38 91 LYS A CA 1
ATOM 664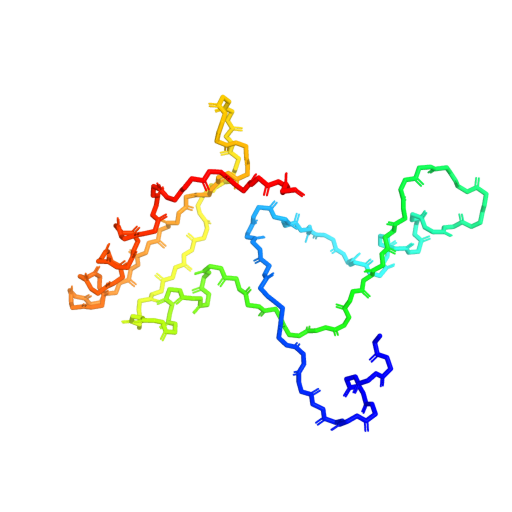 C C . LYS A 1 91 ? -11.018 -0.848 17.422 1.00 98.38 91 LYS A C 1
ATOM 666 O O . LYS A 1 91 ? -9.923 -0.571 17.913 1.00 98.38 91 LYS A O 1
ATOM 671 N N . SER A 1 92 ? -11.251 -1.957 16.720 1.00 98.31 92 SER A N 1
ATOM 672 C CA . SER A 1 92 ? -10.232 -2.964 16.418 1.00 98.31 92 SER A CA 1
ATOM 673 C C . SER A 1 92 ? -9.096 -2.375 15.580 1.00 98.31 92 SER A C 1
ATOM 675 O O . SER A 1 92 ? -7.943 -2.378 16.017 1.00 98.31 92 SER A O 1
ATOM 677 N N . ILE A 1 93 ? -9.414 -1.778 14.423 1.00 98.31 93 ILE A N 1
ATOM 678 C CA . ILE A 1 93 ? -8.385 -1.233 13.528 1.00 98.31 93 ILE A CA 1
ATOM 679 C C . ILE A 1 93 ? -7.620 -0.076 14.163 1.00 98.31 93 ILE A C 1
ATOM 681 O O . ILE A 1 93 ? -6.402 0.001 14.018 1.00 98.31 93 ILE A O 1
ATOM 685 N N . LYS A 1 94 ? -8.297 0.784 14.935 1.00 97.75 94 LYS A N 1
ATOM 686 C CA . LYS A 1 94 ? -7.634 1.863 15.669 1.00 97.75 94 LYS A CA 1
ATOM 687 C C . LYS A 1 94 ? -6.589 1.314 16.641 1.00 97.75 94 LYS A C 1
ATOM 689 O O . LYS A 1 94 ? -5.492 1.854 16.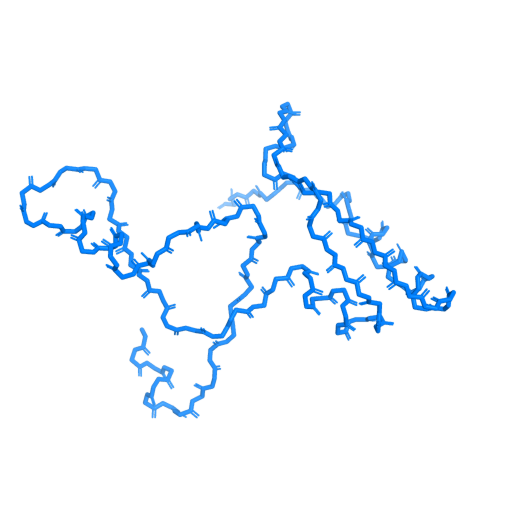701 1.00 97.75 94 LYS A O 1
ATOM 694 N N . GLY A 1 95 ? -6.901 0.233 17.359 1.00 98.12 95 GLY A N 1
ATOM 695 C CA . GLY A 1 95 ? -5.944 -0.416 18.257 1.00 98.12 95 GLY A CA 1
ATOM 696 C C . GLY A 1 95 ? -4.700 -0.935 17.529 1.00 98.12 95 GLY A C 1
ATOM 697 O O . GLY A 1 95 ? -3.589 -0.780 18.030 1.00 98.12 95 GLY A O 1
ATOM 698 N N . ILE A 1 96 ? -4.877 -1.496 16.329 1.00 97.50 96 ILE A N 1
ATOM 699 C CA . ILE A 1 96 ? -3.766 -1.969 15.492 1.00 97.50 96 ILE A CA 1
ATOM 700 C C . ILE A 1 96 ? -2.926 -0.788 14.997 1.00 97.50 96 ILE A C 1
ATOM 702 O O . ILE A 1 96 ? -1.714 -0.792 15.194 1.00 97.50 96 ILE A O 1
ATOM 706 N N . ILE A 1 97 ? -3.554 0.241 14.417 1.00 96.31 97 ILE A N 1
ATOM 707 C CA . ILE A 1 97 ? -2.858 1.442 13.924 1.00 96.31 97 ILE A CA 1
ATOM 708 C C . ILE A 1 97 ? -2.065 2.104 15.052 1.00 96.31 97 ILE A C 1
ATOM 710 O O . ILE A 1 97 ? -0.886 2.407 14.876 1.00 96.31 97 ILE A O 1
ATOM 714 N N . ASP A 1 98 ? -2.675 2.263 16.229 1.00 96.62 98 ASP A N 1
ATOM 715 C CA . ASP A 1 98 ? -2.020 2.874 17.386 1.00 96.62 98 ASP A CA 1
ATOM 716 C C . ASP A 1 98 ? -0.751 2.109 17.805 1.00 96.62 98 ASP A C 1
ATOM 718 O O . ASP A 1 98 ? 0.202 2.728 18.283 1.00 96.62 98 ASP A O 1
ATOM 722 N N . SER A 1 99 ? -0.714 0.788 17.586 1.00 96.25 99 SER A N 1
ATOM 723 C CA . SER A 1 99 ? 0.440 -0.057 17.912 1.00 96.25 99 SER A CA 1
ATOM 724 C C . SER A 1 99 ? 1.606 0.042 16.921 1.00 96.25 99 SER A C 1
ATOM 726 O O . SER A 1 99 ? 2.737 -0.216 17.326 1.00 96.25 99 SER A O 1
ATOM 728 N N . ILE A 1 100 ? 1.357 0.445 15.666 1.00 93.81 100 ILE A N 1
ATOM 729 C CA . ILE A 1 100 ? 2.369 0.450 14.589 1.00 93.81 100 ILE A CA 1
ATOM 730 C C . ILE A 1 100 ? 2.749 1.851 14.083 1.00 93.81 100 ILE A C 1
ATOM 732 O O . ILE A 1 100 ? 3.831 2.034 13.538 1.00 93.81 100 ILE A O 1
ATOM 736 N N . GLN A 1 101 ? 1.907 2.875 14.271 1.00 91.06 101 GLN A N 1
ATOM 737 C CA . GLN A 1 101 ? 2.098 4.197 13.642 1.00 91.06 101 GLN A CA 1
ATOM 738 C C . GLN A 1 101 ? 3.392 4.933 14.044 1.00 91.06 101 GLN A C 1
ATOM 740 O O . GLN A 1 101 ? 3.795 5.872 13.366 1.00 91.06 101 GLN A O 1
ATOM 745 N N . ASN A 1 102 ? 4.024 4.529 15.150 1.00 89.94 102 ASN A N 1
ATOM 746 C CA . ASN A 1 102 ? 5.249 5.134 15.683 1.00 89.94 102 ASN A CA 1
ATOM 747 C C . ASN A 1 102 ? 6.458 4.188 15.600 1.00 89.94 102 ASN A C 1
ATOM 749 O O . ASN A 1 102 ? 7.409 4.333 16.372 1.00 89.94 102 ASN A O 1
ATOM 753 N N . GLU A 1 103 ? 6.416 3.187 14.718 1.00 90.12 103 GLU A N 1
ATOM 754 C CA . GLU A 1 103 ? 7.577 2.338 14.464 1.00 90.12 103 GLU A CA 1
ATOM 755 C C . GLU A 1 103 ? 8.778 3.177 13.987 1.00 90.12 103 GLU A C 1
ATOM 757 O O . GLU A 1 103 ? 8.615 4.153 13.246 1.00 90.12 103 GLU A O 1
ATOM 762 N N . PRO A 1 104 ? 10.005 2.841 14.424 1.00 89.19 104 PRO A N 1
ATOM 763 C CA . PRO A 1 104 ? 11.192 3.559 13.992 1.00 89.19 104 PRO A CA 1
ATOM 764 C C . PRO A 1 104 ? 11.425 3.371 12.489 1.00 89.19 104 PRO A C 1
ATOM 766 O O . PRO A 1 104 ? 11.126 2.320 11.923 1.00 89.19 104 PRO A O 1
ATOM 769 N N . ALA A 1 105 ? 12.029 4.377 11.853 1.00 84.69 105 ALA A N 1
ATOM 770 C CA . ALA A 1 105 ? 12.415 4.284 10.451 1.00 84.69 105 ALA A CA 1
ATOM 771 C C . ALA A 1 105 ? 13.320 3.066 10.207 1.00 84.69 105 ALA A C 1
ATOM 773 O O . ALA A 1 105 ? 14.220 2.775 11.001 1.00 84.69 105 ALA A O 1
ATOM 774 N N . PHE A 1 106 ? 13.096 2.381 9.084 1.00 84.56 106 PHE A N 1
ATOM 775 C CA . PHE A 1 106 ? 13.932 1.257 8.682 1.00 84.56 106 PHE A CA 1
ATOM 776 C C . PHE A 1 106 ? 15.392 1.698 8.533 1.00 84.56 106 PHE A C 1
ATOM 778 O O . PHE A 1 106 ? 15.699 2.667 7.836 1.00 84.56 106 PHE A O 1
ATOM 785 N N . THR A 1 107 ? 16.298 0.949 9.156 1.00 88.44 107 THR A N 1
ATOM 786 C CA . THR A 1 107 ? 17.741 1.136 9.034 1.00 88.44 107 THR A CA 1
ATOM 787 C C . THR A 1 107 ? 18.358 -0.092 8.376 1.00 88.44 107 THR A C 1
ATOM 789 O O . THR A 1 107 ? 18.079 -1.230 8.753 1.00 88.44 107 THR A O 1
ATOM 792 N N . LEU A 1 108 ? 19.202 0.135 7.367 1.00 81.75 108 LEU A N 1
ATOM 793 C CA . LEU A 1 108 ? 20.086 -0.911 6.861 1.00 81.75 108 LEU A CA 1
ATOM 794 C C . LEU A 1 108 ? 21.161 -1.133 7.929 1.00 81.75 108 LEU A C 1
ATOM 796 O O . LEU A 1 108 ? 21.936 -0.216 8.206 1.00 81.75 108 LEU A O 1
ATOM 800 N N . GLN A 1 109 ? 21.139 -2.305 8.565 1.00 65.62 109 GLN A N 1
ATOM 801 C CA . GLN A 1 109 ? 22.225 -2.758 9.437 1.00 65.62 109 GLN A CA 1
ATOM 802 C C . GLN A 1 109 ? 23.484 -3.067 8.628 1.00 65.62 109 GLN A C 1
ATOM 804 O O . GLN A 1 109 ? 23.344 -3.597 7.500 1.00 65.62 109 GLN A O 1
#

Radius of gyration: 17.7 Å; chains: 1; bounding box: 41×41×44 Å